Protein AF-A0A7W9L2D4-F1 (afdb_monomer_lite)

Organism: NCBI:txid81895

Sequence (116 aa):
MALFERFRSRERDAQTDSERAAALRATIETAIQSARREFEGLTRRVEEARRRAAFIETDYRDETGGLEPSDERLLDEMEASLMTGERRLVALERQIDGLEGLLGAVDRVFAGGDID

Foldseek 3Di:
DDPDDDDDDLVVVLVVLVVVLVVLLVVLVVVLVVLVVVLVVLVVVLVVLVVVLVVLVPVCVPPPVDDDPVSVVVSVVSVVVSVVSVVVNVVSVVSNVVSVVVNVVSVVVSVPSPDD

Structure (mmCIF, N/CA/C/O backbone):
data_AF-A0A7W9L2D4-F1
#
_entry.id   AF-A0A7W9L2D4-F1
#
loop_
_atom_site.group_PDB
_atom_site.id
_atom_site.type_symbol
_atom_site.label_atom_id
_atom_site.label_alt_id
_atom_site.label_comp_id
_atom_site.label_asym_id
_atom_site.label_entity_id
_atom_site.label_seq_id
_atom_site.pdbx_PDB_ins_code
_atom_site.Cartn_x
_atom_site.Cartn_y
_atom_site.Cartn_z
_atom_site.occupancy
_atom_site.B_iso_or_equiv
_atom_site.auth_seq_id
_atom_site.auth_comp_id
_atom_site.auth_asym_id
_atom_site.auth_atom_id
_atom_site.pdbx_PDB_model_num
ATOM 1 N N . MET A 1 1 ? -17.858 -16.257 54.296 1.00 48.25 1 MET A N 1
ATOM 2 C CA . MET A 1 1 ? -17.485 -15.036 53.554 1.00 48.25 1 MET A CA 1
ATOM 3 C C . MET A 1 1 ? -17.331 -15.444 52.099 1.00 48.25 1 MET A C 1
ATOM 5 O O . MET A 1 1 ? -16.379 -16.145 51.787 1.00 48.25 1 MET A O 1
ATOM 9 N N . ALA A 1 2 ? -18.321 -15.165 51.252 1.00 52.28 2 ALA A N 1
ATOM 10 C CA . ALA A 1 2 ? -18.249 -15.560 49.848 1.00 52.28 2 ALA A CA 1
ATOM 11 C C . ALA A 1 2 ? -17.261 -14.635 49.123 1.00 52.28 2 ALA A C 1
ATOM 13 O O . ALA A 1 2 ? -17.482 -13.427 49.037 1.00 52.28 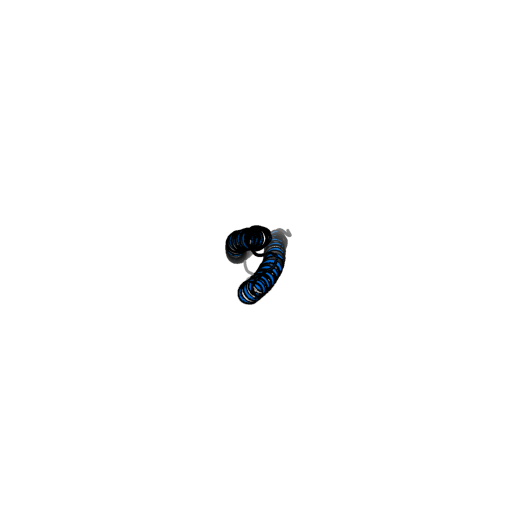2 ALA A O 1
ATOM 14 N N . LEU A 1 3 ? -16.148 -15.203 48.658 1.00 56.75 3 LEU A N 1
ATOM 15 C CA . LEU A 1 3 ? -15.262 -14.580 47.679 1.00 56.75 3 LEU A CA 1
ATOM 16 C C . LEU A 1 3 ? -15.997 -14.611 46.338 1.00 56.75 3 LEU A C 1
ATOM 18 O O . LEU A 1 3 ? -15.871 -15.566 45.583 1.00 56.75 3 LEU A O 1
ATOM 22 N N . PHE A 1 4 ? -16.829 -13.607 46.074 1.00 60.88 4 PHE A N 1
ATOM 23 C CA . PHE A 1 4 ? -17.340 -13.409 44.724 1.00 60.88 4 PHE A CA 1
ATOM 24 C C . PHE A 1 4 ? -16.206 -12.860 43.858 1.00 60.88 4 PHE A C 1
ATOM 26 O O . PHE A 1 4 ? -15.555 -11.872 44.215 1.00 60.88 4 PHE A O 1
ATOM 33 N N . GLU A 1 5 ? -15.959 -13.521 42.733 1.00 63.31 5 GLU A N 1
ATOM 34 C CA . GLU A 1 5 ? -15.018 -13.063 41.719 1.00 63.31 5 GLU A CA 1
ATOM 35 C C . GLU A 1 5 ? -15.485 -11.714 41.166 1.00 63.31 5 GLU A C 1
ATOM 37 O O . GLU A 1 5 ? -16.636 -11.529 40.768 1.00 63.31 5 GLU A O 1
ATOM 42 N N . ARG A 1 6 ? -14.588 -10.725 41.197 1.00 75.31 6 ARG A N 1
ATOM 43 C CA . ARG A 1 6 ? -14.867 -9.370 40.718 1.00 75.31 6 ARG A CA 1
ATOM 44 C C . ARG A 1 6 ? -14.490 -9.294 39.241 1.00 75.31 6 ARG A C 1
ATOM 46 O O . ARG A 1 6 ? -13.348 -8.987 38.907 1.00 75.31 6 ARG A O 1
ATOM 53 N N . PHE A 1 7 ? -15.440 -9.601 38.366 1.00 76.00 7 PHE A N 1
ATOM 54 C CA . PHE A 1 7 ? -15.264 -9.433 36.923 1.00 76.00 7 PHE A CA 1
ATOM 55 C C . PHE A 1 7 ? -15.265 -7.943 36.532 1.00 76.00 7 PHE A C 1
ATOM 57 O O . PHE A 1 7 ? -15.782 -7.090 37.265 1.00 76.00 7 PHE A O 1
ATOM 64 N N . ARG A 1 8 ? -14.631 -7.604 35.398 1.00 74.31 8 ARG A N 1
ATOM 65 C CA . ARG A 1 8 ? -14.675 -6.241 34.838 1.00 74.31 8 ARG A CA 1
ATOM 66 C C . ARG A 1 8 ? -16.108 -5.892 34.411 1.00 74.31 8 ARG A C 1
ATOM 68 O O . ARG A 1 8 ? -16.949 -6.765 34.232 1.00 74.31 8 ARG A O 1
ATOM 75 N N . SER A 1 9 ? -16.396 -4.592 34.332 1.00 83.06 9 SER A N 1
ATOM 76 C CA . SER A 1 9 ? -17.698 -4.103 33.871 1.00 83.06 9 SER A CA 1
ATOM 77 C C . SER A 1 9 ? -17.733 -4.113 32.346 1.00 83.06 9 SER A C 1
ATOM 79 O O . SER A 1 9 ? -16.743 -3.726 31.726 1.00 83.06 9 SER A O 1
ATOM 81 N N . ARG A 1 10 ? -18.889 -4.455 31.761 1.00 83.06 10 ARG A N 1
ATOM 82 C CA . ARG A 1 10 ? -19.112 -4.444 30.303 1.00 83.06 10 ARG A CA 1
ATOM 83 C C . ARG A 1 10 ? -18.677 -3.123 29.652 1.00 83.06 10 ARG A C 1
ATOM 85 O O . ARG A 1 10 ? -18.002 -3.136 28.636 1.00 83.06 10 ARG A O 1
ATOM 92 N N . GLU A 1 11 ? -18.963 -1.990 30.297 1.00 82.81 11 GLU A N 1
ATOM 93 C CA . GLU A 1 11 ? -18.562 -0.653 29.828 1.00 82.81 11 GLU A CA 1
ATOM 94 C C . GLU A 1 11 ? -17.041 -0.497 29.663 1.00 82.81 11 GLU A C 1
ATOM 96 O O . GLU A 1 11 ? -16.569 0.054 28.671 1.00 82.81 11 GLU A O 1
ATOM 101 N N . ARG A 1 12 ? -16.245 -1.010 30.611 1.00 85.94 12 ARG A N 1
ATOM 102 C CA . ARG A 1 12 ? -14.781 -0.912 30.522 1.00 85.94 12 ARG A CA 1
ATOM 103 C C . ARG A 1 12 ? -14.207 -1.832 29.459 1.00 85.94 12 ARG A C 1
ATOM 105 O O . ARG A 1 12 ? -13.140 -1.529 28.927 1.00 85.94 12 ARG A O 1
ATOM 112 N N . ASP A 1 13 ? -14.865 -2.949 29.194 1.00 88.56 13 ASP A N 1
ATOM 113 C CA . ASP A 1 13 ? -14.442 -3.873 28.150 1.00 88.56 13 ASP A CA 1
ATOM 114 C C . ASP A 1 13 ? -14.774 -3.280 26.772 1.00 88.56 13 ASP A C 1
ATOM 116 O O . ASP A 1 13 ? -13.866 -3.142 25.957 1.00 88.56 13 ASP A O 1
ATOM 120 N N . ALA A 1 14 ? -15.983 -2.734 26.588 1.00 86.19 14 ALA A N 1
ATOM 121 C CA . ALA A 1 14 ? -16.375 -1.999 25.381 1.00 86.19 14 ALA A CA 1
ATOM 122 C C . ALA A 1 14 ? -15.452 -0.803 25.080 1.00 86.19 14 ALA A C 1
ATOM 124 O O . ALA A 1 14 ? -15.007 -0.625 23.946 1.00 86.19 14 ALA A O 1
ATOM 125 N N . GLN A 1 15 ? -15.095 -0.012 26.100 1.00 88.75 15 GLN A N 1
ATOM 126 C CA . GLN A 1 15 ? -14.140 1.088 25.942 1.00 88.75 15 GLN A CA 1
ATOM 127 C C . GLN A 1 15 ? -12.764 0.585 25.482 1.00 88.75 15 GLN A C 1
ATOM 129 O O . GLN A 1 15 ? -12.168 1.143 24.563 1.00 88.75 15 GLN A O 1
ATOM 134 N N . THR A 1 16 ? -12.270 -0.494 26.094 1.00 91.19 16 THR A N 1
ATOM 135 C CA . THR A 1 16 ? -10.960 -1.067 25.752 1.00 91.19 16 THR A CA 1
ATOM 136 C C . THR A 1 16 ? -10.956 -1.626 24.325 1.00 91.19 16 THR A C 1
ATOM 138 O O . THR A 1 16 ? -9.971 -1.485 23.600 1.00 91.19 16 THR A O 1
ATOM 141 N N . ASP A 1 17 ? -12.049 -2.254 23.903 1.00 91.94 17 ASP A N 1
ATOM 142 C CA . ASP A 1 17 ? -12.186 -2.813 22.559 1.00 91.94 17 ASP A CA 1
ATOM 143 C C . ASP A 1 17 ? -12.303 -1.717 21.494 1.00 91.94 17 ASP A C 1
ATOM 145 O O . ASP A 1 17 ? -11.659 -1.814 20.448 1.00 91.94 17 ASP A O 1
ATOM 149 N N . SER A 1 18 ? -13.002 -0.620 21.797 1.00 90.81 18 SER A N 1
ATOM 150 C CA . SER A 1 18 ? -13.031 0.583 20.956 1.00 90.81 18 SER A CA 1
ATOM 151 C C . SER A 1 18 ? -11.634 1.189 20.767 1.00 90.81 18 SER A C 1
ATOM 153 O O . SER A 1 18 ? -11.215 1.460 19.639 1.00 90.81 18 SER A O 1
ATOM 155 N N . GLU A 1 19 ? -10.859 1.328 21.847 1.00 94.75 19 GLU A N 1
ATOM 156 C CA . GLU A 1 19 ? -9.483 1.842 21.791 1.00 94.75 19 GLU A CA 1
ATOM 157 C C . GLU A 1 19 ? -8.564 0.953 20.940 1.00 94.75 19 GLU A C 1
ATOM 159 O O . GLU A 1 19 ? -7.786 1.452 20.120 1.00 94.75 19 GLU A O 1
ATOM 164 N N . ARG A 1 20 ? -8.678 -0.373 21.081 1.00 95.25 20 ARG A N 1
ATOM 165 C CA . ARG A 1 20 ? -7.924 -1.339 20.265 1.00 95.25 20 ARG A CA 1
ATOM 166 C C . ARG A 1 20 ? -8.300 -1.246 18.790 1.00 95.25 20 ARG A C 1
ATOM 168 O O . ARG A 1 20 ? -7.407 -1.213 17.941 1.00 95.25 20 ARG A O 1
ATOM 175 N N . ALA A 1 21 ? -9.595 -1.176 18.485 1.00 94.75 21 ALA A N 1
ATOM 176 C CA . ALA A 1 21 ? -10.082 -1.029 17.120 1.00 94.75 21 ALA A CA 1
ATOM 177 C C . ALA A 1 21 ? -9.548 0.260 16.482 1.00 94.75 21 ALA A C 1
ATOM 179 O O . ALA A 1 21 ? -9.028 0.226 15.368 1.00 94.75 21 ALA A O 1
ATOM 180 N N . ALA A 1 22 ? -9.609 1.383 17.203 1.00 95.06 22 ALA A N 1
ATOM 181 C CA . ALA A 1 22 ? -9.114 2.673 16.730 1.00 95.06 22 ALA A CA 1
ATOM 182 C C . ALA A 1 22 ? -7.606 2.646 16.427 1.00 95.06 22 ALA A C 1
ATOM 184 O O . ALA A 1 22 ? -7.180 3.113 15.369 1.00 95.06 22 ALA A O 1
ATOM 185 N N . ALA A 1 23 ? -6.798 2.048 17.310 1.00 97.25 23 ALA A N 1
ATOM 186 C CA . ALA A 1 23 ? -5.354 1.929 17.106 1.00 97.25 23 ALA A CA 1
ATOM 187 C C . ALA A 1 23 ? -5.001 1.082 15.868 1.00 97.25 23 ALA A C 1
ATOM 189 O O . ALA A 1 23 ? -4.103 1.436 15.096 1.00 97.25 23 ALA A O 1
ATOM 190 N N . LEU A 1 24 ? -5.726 -0.019 15.650 1.00 97.44 24 LEU A N 1
ATOM 191 C CA . LEU A 1 24 ? -5.541 -0.875 14.478 1.00 97.44 24 LEU A CA 1
ATOM 192 C C . LEU A 1 24 ? -5.966 -0.167 13.188 1.00 97.44 24 LEU A C 1
ATOM 194 O O . LEU A 1 24 ? -5.196 -0.168 12.227 1.00 97.44 24 LEU A O 1
ATOM 198 N N . ARG A 1 25 ? -7.136 0.487 13.181 1.00 97.19 25 ARG A N 1
ATOM 199 C CA . ARG A 1 25 ? -7.624 1.283 12.042 1.00 97.19 25 ARG A CA 1
ATOM 200 C C . ARG A 1 25 ? -6.592 2.319 11.611 1.00 97.19 25 ARG A C 1
ATOM 202 O O . ARG A 1 25 ? -6.148 2.282 10.469 1.00 97.19 25 ARG A O 1
ATOM 209 N N . ALA A 1 26 ? -6.132 3.156 12.541 1.00 98.00 26 ALA A N 1
ATOM 210 C CA . ALA A 1 26 ? -5.161 4.210 12.251 1.00 98.00 26 ALA A CA 1
ATOM 211 C C . ALA A 1 26 ? -3.851 3.658 11.656 1.00 98.00 26 ALA A C 1
ATOM 213 O O . ALA A 1 26 ? -3.272 4.235 10.730 1.00 98.00 26 ALA A O 1
ATOM 214 N N . THR A 1 27 ? -3.390 2.513 12.167 1.00 98.50 27 THR A N 1
ATOM 215 C CA . THR A 1 27 ? -2.179 1.846 11.673 1.00 98.50 27 THR A CA 1
ATOM 216 C C . THR A 1 27 ? -2.359 1.349 10.237 1.00 98.50 27 THR A C 1
ATOM 218 O O . THR A 1 27 ? -1.507 1.598 9.381 1.00 98.50 27 THR A O 1
ATOM 221 N N . ILE A 1 28 ? -3.477 0.678 9.953 1.00 98.50 28 ILE A N 1
ATOM 222 C CA . ILE A 1 28 ? -3.776 0.130 8.624 1.00 98.50 28 ILE A CA 1
ATOM 223 C C . ILE A 1 28 ? -4.005 1.259 7.616 1.00 98.50 28 ILE A C 1
ATOM 225 O O . ILE A 1 28 ? -3.437 1.230 6.526 1.00 98.50 28 ILE A O 1
ATOM 229 N N . GLU A 1 29 ? -4.758 2.292 7.987 1.00 98.44 29 GLU A N 1
ATOM 230 C CA . GLU A 1 29 ? -4.983 3.474 7.151 1.00 98.44 29 GLU A CA 1
ATOM 231 C C . GLU A 1 29 ? -3.665 4.161 6.785 1.00 98.44 29 GLU A C 1
ATOM 233 O O . GLU A 1 29 ? -3.445 4.503 5.623 1.00 98.44 29 GLU A O 1
ATOM 238 N N . THR A 1 30 ? -2.740 4.297 7.739 1.00 98.69 30 THR A N 1
ATOM 239 C CA . THR A 1 30 ? -1.402 4.845 7.470 1.00 98.69 30 THR A CA 1
ATOM 240 C C . THR A 1 30 ? -0.646 4.006 6.435 1.00 98.69 30 THR A C 1
ATOM 242 O O . THR A 1 30 ? -0.035 4.561 5.516 1.00 98.69 30 THR A O 1
ATOM 245 N N . ALA A 1 31 ? -0.712 2.675 6.537 1.00 98.62 31 ALA A N 1
ATOM 246 C CA . ALA A 1 31 ? -0.092 1.775 5.568 1.00 98.62 31 ALA A CA 1
ATOM 247 C C . ALA A 1 31 ? -0.729 1.899 4.170 1.00 98.62 31 ALA A C 1
ATOM 249 O O . ALA A 1 31 ? 0.002 1.992 3.182 1.00 98.62 31 ALA A O 1
ATOM 250 N N . ILE A 1 32 ? -2.063 1.990 4.087 1.00 98.75 32 ILE A N 1
ATOM 251 C CA . ILE A 1 32 ? -2.800 2.214 2.830 1.00 98.75 32 ILE A CA 1
ATOM 252 C C . ILE A 1 32 ? -2.343 3.519 2.175 1.00 98.75 32 ILE A C 1
ATOM 254 O O . ILE A 1 32 ? -1.999 3.538 0.994 1.00 98.75 32 ILE A O 1
ATOM 258 N N . GLN A 1 33 ? -2.290 4.615 2.938 1.00 98.69 33 GLN A N 1
ATOM 259 C CA . GLN A 1 33 ? -1.869 5.917 2.414 1.00 98.69 33 GLN A CA 1
ATOM 260 C C . GLN A 1 33 ? -0.418 5.899 1.922 1.00 98.69 33 GLN A C 1
ATOM 262 O O . GLN A 1 33 ? -0.109 6.495 0.891 1.00 98.69 33 GLN A O 1
ATOM 267 N N . SER A 1 34 ? 0.473 5.199 2.627 1.00 98.69 34 SER A N 1
ATOM 268 C CA . SER A 1 34 ? 1.859 5.015 2.191 1.00 98.69 34 SER A CA 1
ATOM 269 C C . SER A 1 34 ? 1.938 4.267 0.854 1.00 98.69 34 SER A C 1
ATOM 271 O O . SER A 1 34 ? 2.573 4.751 -0.085 1.00 98.69 34 SER A O 1
ATOM 273 N N . ALA A 1 35 ? 1.232 3.137 0.733 1.00 98.69 35 ALA A N 1
ATOM 274 C CA . ALA A 1 35 ? 1.207 2.334 -0.489 1.00 98.69 35 ALA A CA 1
ATOM 275 C C . ALA A 1 35 ? 0.608 3.102 -1.681 1.00 98.69 35 ALA A C 1
ATOM 277 O O . ALA A 1 35 ? 1.168 3.067 -2.776 1.00 98.69 35 ALA A O 1
ATOM 278 N N . ARG A 1 36 ? -0.472 3.868 -1.466 1.00 98.75 36 ARG A N 1
ATOM 279 C CA . ARG A 1 36 ? -1.086 4.720 -2.500 1.00 98.75 36 ARG A CA 1
ATOM 280 C C . ARG A 1 36 ? -0.133 5.803 -3.006 1.00 98.75 36 ARG A C 1
ATOM 282 O O . ARG A 1 36 ? -0.002 5.981 -4.212 1.00 98.75 36 ARG A O 1
ATOM 289 N N . ARG A 1 37 ? 0.597 6.478 -2.110 1.00 98.75 37 ARG A N 1
ATOM 290 C CA . ARG A 1 37 ? 1.610 7.474 -2.509 1.00 98.75 37 ARG A CA 1
ATOM 291 C C . ARG A 1 37 ? 2.731 6.852 -3.335 1.00 98.75 37 ARG A C 1
ATOM 293 O O . ARG A 1 37 ? 3.185 7.459 -4.305 1.00 98.75 37 ARG A O 1
ATOM 300 N N . GLU A 1 38 ? 3.190 5.660 -2.950 1.00 98.56 38 GLU A N 1
ATOM 301 C CA . GLU A 1 38 ? 4.193 4.932 -3.729 1.00 98.56 38 GLU A CA 1
ATOM 302 C C . GLU A 1 38 ? 3.652 4.580 -5.119 1.00 98.56 38 GLU A C 1
ATOM 304 O O . GLU A 1 38 ? 4.336 4.842 -6.109 1.00 98.56 38 GLU A O 1
ATOM 309 N N . PHE A 1 39 ? 2.420 4.064 -5.191 1.00 98.75 39 PHE A N 1
ATOM 310 C CA . PHE A 1 39 ? 1.741 3.714 -6.437 1.00 98.75 39 PHE A CA 1
ATOM 311 C C . PHE A 1 39 ? 1.633 4.923 -7.372 1.00 98.75 39 PHE A C 1
ATOM 313 O O . PHE A 1 39 ? 2.175 4.894 -8.471 1.00 98.75 39 PHE A O 1
ATOM 320 N N . GLU A 1 40 ? 1.057 6.036 -6.914 1.00 98.56 40 GLU A N 1
ATOM 321 C CA . GLU A 1 40 ? 0.926 7.271 -7.702 1.00 98.56 40 GLU A CA 1
ATOM 322 C C . GLU A 1 40 ? 2.281 7.835 -8.158 1.00 98.56 40 GLU A C 1
ATOM 324 O O . GLU A 1 40 ? 2.430 8.366 -9.265 1.00 98.56 40 GLU A O 1
ATOM 329 N N . GLY A 1 41 ? 3.293 7.765 -7.290 1.00 98.31 41 GLY A N 1
ATOM 330 C CA . GLY A 1 41 ? 4.650 8.182 -7.621 1.00 98.31 41 GLY A CA 1
ATOM 331 C C . GLY A 1 41 ? 5.281 7.297 -8.693 1.00 98.31 41 GLY A C 1
ATOM 332 O O . GLY A 1 41 ? 5.943 7.805 -9.599 1.00 98.31 41 GLY A O 1
ATOM 333 N N . LEU A 1 42 ? 5.085 5.983 -8.599 1.00 98.12 42 LEU A N 1
ATOM 334 C CA . LEU A 1 42 ? 5.632 5.018 -9.541 1.00 98.12 42 LEU A CA 1
ATOM 335 C C . LEU A 1 42 ? 4.911 5.061 -10.889 1.00 98.12 42 LEU A C 1
ATOM 337 O O . LEU A 1 42 ? 5.596 5.078 -11.907 1.00 98.12 42 LEU A O 1
ATOM 341 N N . THR A 1 43 ? 3.581 5.171 -10.911 1.00 98.38 43 THR A N 1
ATOM 342 C CA . THR A 1 43 ? 2.784 5.288 -12.142 1.00 98.38 43 THR A CA 1
ATOM 343 C C . THR A 1 43 ? 3.286 6.438 -13.004 1.00 98.38 43 THR A C 1
ATOM 345 O O . THR A 1 43 ? 3.614 6.236 -14.169 1.00 98.38 43 THR A O 1
ATOM 348 N N . ARG A 1 44 ? 3.489 7.623 -12.410 1.00 97.69 44 ARG A N 1
ATOM 349 C CA . ARG A 1 44 ? 4.031 8.784 -13.135 1.00 97.69 44 ARG A CA 1
ATOM 350 C C . ARG A 1 44 ? 5.409 8.520 -13.745 1.00 97.69 44 ARG A C 1
ATOM 352 O O . ARG A 1 44 ? 5.651 8.913 -14.884 1.00 97.69 44 ARG A O 1
ATOM 359 N N . ARG A 1 45 ? 6.305 7.847 -13.011 1.00 95.25 45 ARG A N 1
ATOM 360 C CA . ARG A 1 45 ? 7.650 7.502 -13.507 1.00 95.25 45 ARG A CA 1
ATOM 361 C C . ARG A 1 45 ? 7.607 6.457 -14.621 1.00 95.25 45 ARG A C 1
ATOM 363 O O . ARG A 1 45 ? 8.361 6.580 -15.580 1.00 95.25 45 ARG A O 1
ATOM 370 N N . VAL A 1 46 ? 6.730 5.458 -14.513 1.00 96.00 46 VAL A N 1
ATOM 371 C CA . VAL A 1 46 ? 6.526 4.434 -15.551 1.00 96.00 46 VAL A CA 1
ATOM 372 C C . VAL A 1 46 ? 5.978 5.072 -16.826 1.00 96.00 46 VAL A C 1
ATOM 374 O O . VAL A 1 46 ? 6.514 4.842 -17.905 1.00 96.00 46 VAL A O 1
ATOM 377 N N . GLU A 1 47 ? 4.970 5.936 -16.717 1.00 95.44 47 GLU A N 1
ATOM 378 C CA . GLU A 1 47 ? 4.429 6.666 -17.866 1.00 95.44 47 GLU A CA 1
ATOM 379 C C . GLU A 1 47 ? 5.471 7.575 -18.526 1.00 95.44 47 GLU A C 1
ATOM 381 O O . GLU A 1 47 ? 5.542 7.661 -19.751 1.00 95.44 47 GLU A O 1
ATOM 386 N N . GLU A 1 48 ? 6.296 8.257 -17.730 1.00 92.56 48 GLU A N 1
ATOM 387 C CA . GLU A 1 48 ? 7.379 9.089 -18.244 1.00 92.56 48 GLU A CA 1
ATOM 388 C C . GLU A 1 48 ? 8.441 8.266 -18.977 1.00 92.56 48 GLU A C 1
ATOM 390 O O . GLU A 1 48 ? 8.822 8.623 -20.093 1.00 92.56 48 GLU A O 1
ATOM 395 N N . ALA A 1 49 ? 8.880 7.149 -18.394 1.00 90.00 49 ALA A N 1
ATOM 396 C CA . ALA A 1 49 ? 9.817 6.235 -19.038 1.00 90.00 49 ALA A CA 1
ATOM 397 C C . ALA A 1 49 ? 9.245 5.679 -20.352 1.00 90.00 49 ALA A C 1
ATOM 399 O O . ALA A 1 49 ? 9.944 5.658 -21.362 1.00 90.00 49 ALA A O 1
ATOM 400 N N . ARG A 1 50 ? 7.952 5.332 -20.375 1.00 91.06 50 ARG A N 1
ATOM 401 C CA . ARG A 1 50 ? 7.261 4.841 -21.574 1.00 91.06 50 ARG A CA 1
ATOM 402 C C . ARG A 1 50 ? 7.194 5.908 -22.675 1.00 91.06 50 ARG A C 1
ATOM 404 O O . ARG A 1 50 ? 7.450 5.599 -23.834 1.00 91.06 50 ARG A O 1
ATOM 411 N N . ARG A 1 51 ? 6.922 7.173 -22.324 1.00 91.06 51 ARG A N 1
ATOM 412 C CA . ARG A 1 51 ? 6.963 8.299 -23.281 1.00 91.06 51 ARG A CA 1
ATOM 413 C C . ARG A 1 51 ? 8.359 8.513 -23.866 1.00 91.06 51 ARG A C 1
ATOM 415 O O . ARG A 1 51 ? 8.479 8.755 -25.061 1.00 91.06 51 ARG A O 1
ATOM 422 N N . ARG A 1 52 ? 9.404 8.423 -23.038 1.00 86.06 52 ARG A N 1
ATOM 423 C CA . ARG A 1 52 ? 10.796 8.568 -23.493 1.00 86.06 52 ARG A CA 1
ATOM 424 C C . ARG A 1 52 ? 11.212 7.432 -24.431 1.00 86.06 52 ARG A C 1
ATOM 426 O O . ARG A 1 52 ? 11.814 7.714 -25.457 1.00 86.06 52 ARG A O 1
ATOM 433 N N . ALA A 1 53 ? 10.840 6.188 -24.122 1.00 86.38 53 ALA A N 1
ATOM 434 C CA . ALA A 1 53 ? 11.127 5.041 -24.986 1.00 86.38 53 ALA A CA 1
ATOM 435 C C . ALA A 1 53 ? 10.470 5.200 -26.367 1.00 86.38 53 ALA A C 1
ATOM 437 O O . ALA A 1 53 ? 11.128 5.019 -27.384 1.00 86.38 53 ALA A O 1
ATOM 438 N N . ALA A 1 54 ? 9.204 5.633 -26.407 1.00 86.38 54 ALA A N 1
ATOM 439 C CA . ALA A 1 54 ? 8.491 5.876 -27.662 1.00 86.38 54 ALA A CA 1
ATOM 440 C C . ALA A 1 54 ? 9.129 6.988 -28.514 1.00 86.38 54 ALA A C 1
ATOM 442 O O . ALA A 1 54 ? 9.116 6.907 -29.742 1.00 86.38 54 ALA A O 1
ATOM 443 N N . PHE A 1 55 ? 9.691 8.020 -27.873 1.00 83.88 55 PHE A N 1
ATOM 444 C CA . PHE A 1 55 ? 10.423 9.073 -28.575 1.00 83.88 55 PHE A CA 1
ATOM 445 C C . PHE A 1 55 ? 11.687 8.517 -29.241 1.00 83.88 55 PHE A C 1
ATOM 447 O O . PHE A 1 55 ? 11.847 8.693 -30.441 1.00 83.88 55 PHE A O 1
ATOM 454 N N . ILE A 1 56 ? 12.513 7.769 -28.500 1.00 78.69 56 ILE A N 1
ATOM 455 C CA . ILE A 1 56 ? 13.720 7.109 -29.033 1.00 78.69 56 ILE A CA 1
ATOM 456 C C . ILE A 1 56 ? 13.351 6.147 -30.173 1.00 78.69 56 ILE A C 1
ATOM 458 O O . ILE A 1 56 ? 13.993 6.120 -31.212 1.00 78.69 56 ILE A O 1
ATOM 462 N N . GLU A 1 57 ? 12.272 5.381 -30.050 1.00 75.25 57 GLU A N 1
ATOM 463 C CA . GLU A 1 57 ? 11.875 4.477 -31.133 1.00 75.25 57 GLU A CA 1
ATOM 464 C C . GLU A 1 57 ? 11.455 5.225 -32.418 1.00 75.25 57 GLU A C 1
ATOM 466 O O . GLU A 1 57 ? 11.638 4.710 -33.522 1.00 75.25 57 GLU A O 1
ATOM 471 N N . THR A 1 58 ? 10.891 6.431 -32.287 1.00 74.88 58 THR A N 1
ATOM 472 C CA . THR A 1 58 ? 10.380 7.223 -33.419 1.00 74.88 58 THR A CA 1
ATOM 473 C C . THR A 1 58 ? 11.477 8.048 -34.091 1.00 74.88 58 THR A C 1
ATOM 475 O O . THR A 1 58 ? 11.583 8.008 -35.313 1.00 74.88 58 THR A O 1
ATOM 478 N N . ASP A 1 59 ? 12.298 8.750 -33.307 1.00 68.56 59 ASP A N 1
ATOM 479 C CA . ASP A 1 59 ? 13.362 9.654 -33.781 1.00 68.56 59 ASP A CA 1
ATOM 480 C C . ASP A 1 59 ? 14.400 8.881 -34.618 1.00 68.56 59 ASP A C 1
ATOM 482 O O . ASP A 1 59 ? 14.729 9.226 -35.749 1.00 68.56 59 ASP A O 1
ATOM 486 N N . TYR A 1 60 ? 14.818 7.713 -34.129 1.00 60.31 60 TYR A N 1
ATOM 487 C CA . TYR A 1 60 ? 15.879 6.929 -34.763 1.00 60.31 60 TYR A CA 1
ATOM 488 C C . TYR A 1 60 ? 15.411 6.122 -35.980 1.00 60.31 60 TYR A C 1
ATOM 490 O O . TYR A 1 60 ? 16.219 5.730 -36.826 1.00 60.31 60 TYR A O 1
ATOM 498 N N . ARG A 1 61 ? 14.102 5.874 -36.110 1.00 58.53 61 ARG A N 1
ATOM 499 C CA . ARG A 1 61 ? 13.539 5.215 -37.297 1.00 58.53 61 ARG A CA 1
ATOM 500 C C . ARG A 1 61 ? 13.521 6.159 -38.511 1.00 58.53 61 ARG A C 1
ATOM 502 O O . ARG A 1 61 ? 13.468 5.658 -39.633 1.00 58.53 61 ARG A O 1
ATOM 509 N N . ASP A 1 62 ? 13.610 7.474 -38.293 1.00 58.50 62 ASP A N 1
ATOM 510 C CA . ASP A 1 62 ? 13.555 8.506 -39.339 1.00 58.50 62 ASP A CA 1
ATOM 511 C C . ASP A 1 62 ? 14.954 8.994 -39.789 1.00 58.50 62 ASP A C 1
ATOM 513 O O . ASP A 1 62 ? 15.122 9.389 -40.943 1.00 58.50 62 ASP A O 1
ATOM 517 N N . GLU A 1 63 ? 15.986 8.914 -38.932 1.00 57.22 63 GLU A N 1
ATOM 518 C CA . GLU A 1 63 ? 17.277 9.590 -39.181 1.00 57.22 63 GLU A CA 1
ATOM 519 C C . GLU A 1 63 ? 18.428 8.704 -39.713 1.00 57.22 63 GLU A C 1
ATOM 521 O O . GLU A 1 63 ? 19.280 9.200 -40.454 1.00 57.22 63 GLU A O 1
ATOM 526 N N . THR A 1 64 ? 18.471 7.398 -39.408 1.00 53.69 64 THR A N 1
ATOM 527 C CA . THR A 1 64 ? 19.668 6.558 -39.687 1.00 53.69 64 THR A CA 1
ATOM 528 C C . THR A 1 64 ? 19.409 5.197 -40.341 1.00 53.69 64 THR A C 1
ATOM 530 O O . THR A 1 64 ? 20.355 4.472 -40.648 1.00 53.69 64 THR A O 1
ATOM 533 N N . GLY A 1 65 ? 18.157 4.827 -40.631 1.00 59.78 65 GLY A N 1
ATOM 534 C CA . GLY A 1 65 ? 17.837 3.523 -41.240 1.00 59.78 65 GLY A CA 1
ATOM 535 C C . GLY A 1 65 ? 18.089 2.311 -40.323 1.00 59.78 65 GLY A C 1
ATOM 536 O O . GLY A 1 65 ? 18.057 1.173 -40.794 1.00 59.78 65 GLY A O 1
ATOM 537 N N . GLY A 1 66 ? 18.323 2.550 -39.028 1.00 60.84 66 GLY A N 1
ATOM 538 C CA . GLY A 1 66 ? 18.574 1.559 -37.981 1.00 60.84 66 GLY A CA 1
ATOM 539 C C . GLY A 1 66 ? 19.055 2.224 -36.682 1.00 60.84 66 GLY A C 1
ATOM 540 O O . GLY A 1 66 ? 19.547 3.352 -36.713 1.00 60.84 66 GLY A O 1
ATOM 541 N N . LEU A 1 67 ? 18.899 1.532 -35.550 1.00 63.06 67 LEU A N 1
ATOM 542 C CA . LEU A 1 67 ? 19.398 1.978 -34.242 1.00 63.06 67 LEU A CA 1
ATOM 543 C C . LEU A 1 67 ? 20.917 1.763 -34.154 1.00 63.06 67 LEU A C 1
ATOM 545 O O . LEU A 1 67 ? 21.422 0.742 -34.628 1.00 63.06 67 LEU A O 1
ATOM 549 N N . GLU A 1 68 ? 21.658 2.687 -33.535 1.00 67.88 68 GLU A N 1
ATOM 550 C CA . GLU A 1 68 ? 23.047 2.396 -33.173 1.00 67.88 68 GLU A CA 1
ATOM 551 C C . GLU A 1 68 ? 23.083 1.412 -31.984 1.00 67.88 68 GLU A C 1
ATOM 553 O O . GLU A 1 68 ? 22.187 1.423 -31.135 1.00 67.88 68 GLU A O 1
ATOM 558 N N . PRO A 1 69 ? 24.135 0.581 -31.840 1.00 70.25 69 PRO A N 1
ATOM 559 C CA . PRO A 1 69 ? 24.238 -0.385 -30.739 1.00 70.25 69 PRO A CA 1
ATOM 560 C C . PRO A 1 69 ? 24.170 0.228 -29.328 1.00 70.25 69 PRO A C 1
ATOM 562 O O . PRO A 1 69 ? 23.878 -0.472 -28.359 1.00 70.25 69 PRO A O 1
ATOM 565 N N . SER A 1 70 ? 24.484 1.518 -29.174 1.00 71.56 70 SER A N 1
ATOM 566 C CA . SER A 1 70 ? 24.306 2.257 -27.917 1.00 71.56 70 SER A CA 1
ATOM 567 C C . SER A 1 70 ? 22.839 2.536 -27.599 1.00 71.56 70 SER A C 1
ATOM 569 O O . SER A 1 70 ? 22.458 2.472 -26.430 1.00 71.56 70 SER A O 1
ATOM 571 N N . ASP A 1 71 ? 22.022 2.799 -28.616 1.00 71.62 71 ASP A N 1
ATOM 572 C CA . ASP A 1 71 ? 20.600 3.104 -28.461 1.00 71.62 71 ASP A CA 1
ATOM 573 C C . ASP A 1 71 ? 19.783 1.831 -28.240 1.00 71.62 71 ASP A C 1
ATOM 575 O O . ASP A 1 71 ? 18.870 1.829 -27.418 1.00 71.62 71 ASP A O 1
ATOM 579 N N . GLU A 1 72 ? 20.160 0.717 -28.880 1.00 77.94 72 GLU A N 1
ATOM 580 C CA . GLU A 1 72 ? 19.576 -0.603 -28.595 1.00 77.94 72 GLU A CA 1
ATOM 581 C C . GLU A 1 72 ? 19.755 -0.984 -27.120 1.00 77.94 72 GLU A C 1
ATOM 583 O O . GLU A 1 72 ? 18.801 -1.366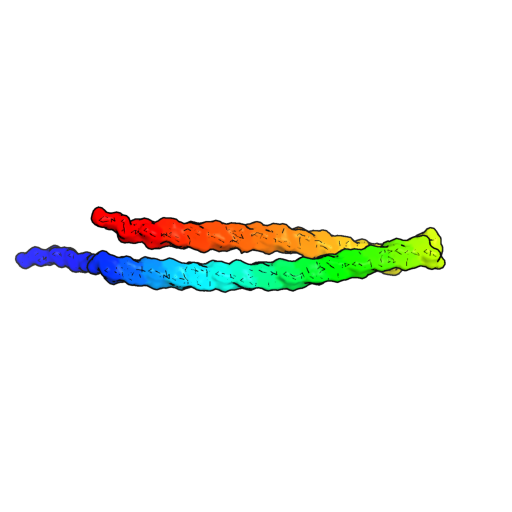 -26.447 1.00 77.94 72 GLU A O 1
ATOM 588 N N . ARG A 1 73 ? 20.962 -0.792 -26.571 1.00 82.12 73 ARG A N 1
ATOM 589 C CA . ARG A 1 73 ? 21.227 -1.068 -25.149 1.00 82.12 73 ARG A CA 1
ATOM 590 C C . ARG A 1 73 ? 20.434 -0.152 -24.223 1.00 82.12 73 ARG A C 1
ATOM 592 O O . ARG A 1 73 ? 19.972 -0.605 -23.178 1.00 82.12 73 ARG A O 1
ATOM 599 N N . LEU A 1 74 ? 20.271 1.118 -24.592 1.00 81.00 74 LEU A N 1
ATOM 600 C CA . LEU A 1 74 ? 19.450 2.054 -23.830 1.00 81.00 74 LEU A CA 1
ATOM 601 C C . LEU A 1 74 ? 17.973 1.633 -23.840 1.00 81.00 74 LEU A C 1
ATOM 603 O O . LEU A 1 74 ? 17.325 1.672 -22.794 1.00 81.00 74 LEU A O 1
ATOM 607 N N . LEU A 1 75 ? 17.449 1.196 -24.988 1.00 83.56 75 LEU A N 1
ATOM 608 C CA . LEU A 1 75 ? 16.084 0.681 -25.111 1.00 83.56 75 LEU A CA 1
ATOM 609 C C . LEU A 1 75 ? 15.874 -0.582 -24.265 1.00 83.56 75 LEU A C 1
ATOM 611 O O . LEU A 1 75 ? 14.903 -0.633 -23.510 1.00 83.56 75 LEU A O 1
ATOM 615 N N . ASP A 1 76 ? 16.809 -1.534 -24.299 1.00 86.69 76 ASP A N 1
ATOM 616 C CA . ASP A 1 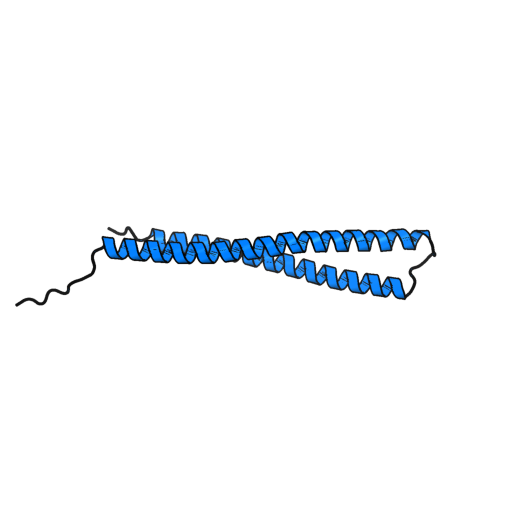76 ? 16.763 -2.750 -23.475 1.00 86.69 76 ASP A CA 1
ATOM 617 C C . ASP A 1 76 ? 16.744 -2.425 -21.969 1.00 86.69 76 ASP A C 1
ATOM 619 O O . ASP A 1 76 ? 15.960 -2.985 -21.193 1.00 86.69 76 ASP A O 1
ATOM 623 N N . GLU A 1 77 ? 17.592 -1.491 -21.525 1.00 86.44 77 GLU A N 1
ATOM 624 C CA . GLU A 1 77 ? 17.635 -1.043 -20.128 1.00 86.44 77 GLU A CA 1
ATOM 625 C C . GLU A 1 77 ? 16.327 -0.354 -19.709 1.00 86.44 77 GLU A C 1
ATOM 627 O O . GLU A 1 77 ? 15.826 -0.561 -18.594 1.00 86.44 77 GLU A O 1
ATOM 632 N N . MET A 1 78 ? 15.738 0.440 -20.607 1.00 86.94 78 MET A N 1
ATOM 633 C CA . MET A 1 78 ? 14.447 1.084 -20.380 1.00 86.94 78 MET A CA 1
ATOM 634 C C . MET A 1 78 ? 13.307 0.067 -20.307 1.00 86.94 78 MET A C 1
ATOM 636 O O . MET A 1 78 ? 12.468 0.178 -19.409 1.00 86.94 78 MET A O 1
ATOM 640 N N . GLU A 1 79 ? 13.287 -0.939 -21.180 1.00 89.31 79 GLU A N 1
ATOM 641 C CA . GLU A 1 79 ? 12.289 -2.009 -21.163 1.00 89.31 79 GLU A CA 1
ATOM 642 C C . GLU A 1 79 ? 12.373 -2.826 -19.865 1.00 89.31 79 GLU A C 1
ATOM 644 O O . GLU A 1 79 ? 11.366 -3.013 -19.174 1.00 89.31 79 GLU A O 1
ATOM 649 N N . ALA A 1 80 ? 13.579 -3.222 -19.449 1.00 89.94 80 ALA A N 1
ATOM 650 C CA . ALA A 1 8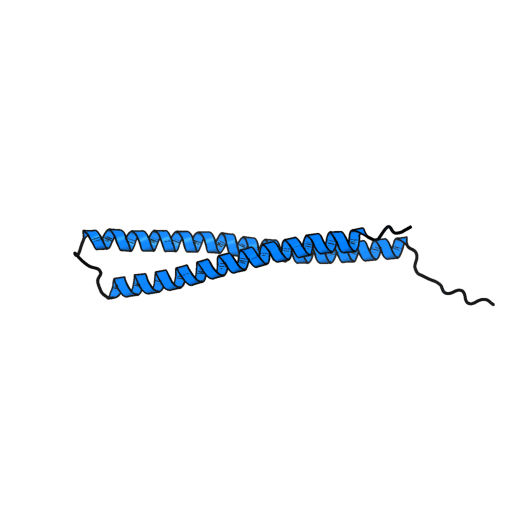0 ? 13.786 -3.942 -18.193 1.00 89.94 80 ALA A CA 1
ATOM 651 C C . ALA A 1 80 ? 13.327 -3.129 -16.963 1.00 89.94 80 ALA A C 1
ATOM 653 O O . ALA A 1 80 ? 12.716 -3.667 -16.025 1.00 89.94 80 ALA A O 1
ATOM 654 N N . SER A 1 81 ? 13.591 -1.819 -16.968 1.00 88.69 81 SER A N 1
ATOM 655 C CA . SER A 1 81 ? 13.140 -0.894 -15.925 1.00 88.69 81 SER A CA 1
ATOM 656 C C . SER A 1 81 ? 11.613 -0.757 -15.906 1.00 88.69 81 SER A C 1
ATOM 658 O O . SER A 1 81 ? 10.996 -0.861 -14.839 1.00 88.69 81 SER A O 1
ATOM 660 N N . LEU A 1 82 ? 10.981 -0.621 -17.077 1.00 94.19 82 LEU A N 1
ATOM 661 C CA . LEU A 1 82 ? 9.524 -0.567 -17.229 1.00 94.19 82 LEU A CA 1
ATOM 662 C C . LEU A 1 82 ? 8.856 -1.840 -16.706 1.00 94.19 82 LEU A C 1
ATOM 664 O O . LEU A 1 82 ? 7.950 -1.751 -15.878 1.00 94.19 82 LEU A O 1
ATOM 668 N N . MET A 1 83 ? 9.354 -3.017 -17.090 1.00 95.00 83 MET A N 1
ATOM 669 C CA . MET A 1 83 ? 8.841 -4.299 -16.596 1.00 95.00 83 MET A CA 1
ATOM 670 C C . MET A 1 83 ? 8.927 -4.409 -15.069 1.00 95.00 83 MET A C 1
ATOM 672 O O . MET A 1 83 ? 8.026 -4.942 -14.415 1.00 95.00 83 MET A O 1
ATOM 676 N N . THR A 1 84 ? 10.016 -3.915 -14.479 1.00 95.31 84 THR A N 1
ATOM 677 C CA . THR A 1 84 ? 10.190 -3.898 -13.021 1.00 95.31 84 THR A CA 1
ATOM 678 C C . THR A 1 84 ? 9.186 -2.955 -12.357 1.00 95.31 84 THR A C 1
ATOM 680 O O . THR A 1 84 ? 8.563 -3.324 -11.357 1.00 95.31 84 THR A O 1
ATOM 683 N N . GLY A 1 85 ? 8.980 -1.769 -12.935 1.00 96.75 85 GLY A N 1
ATOM 684 C CA . GLY A 1 85 ? 7.980 -0.804 -12.486 1.00 96.75 85 GLY A CA 1
ATOM 685 C C . GLY A 1 85 ? 6.558 -1.362 -12.542 1.00 96.75 85 GLY A C 1
ATOM 686 O O . GLY A 1 85 ? 5.845 -1.318 -11.543 1.00 96.75 85 GLY A O 1
ATOM 687 N N . GLU A 1 86 ? 6.164 -1.966 -13.662 1.00 97.25 86 GLU A N 1
ATOM 688 C CA . GLU A 1 86 ? 4.835 -2.564 -13.846 1.00 97.25 86 GLU A CA 1
ATOM 689 C C . GLU A 1 86 ? 4.572 -3.702 -12.852 1.00 97.25 86 GLU A C 1
ATOM 691 O O . GLU A 1 86 ? 3.527 -3.738 -12.200 1.00 97.25 86 GLU A O 1
ATOM 696 N N . ARG A 1 87 ? 5.549 -4.594 -12.639 1.00 98.25 87 ARG A N 1
ATOM 697 C CA .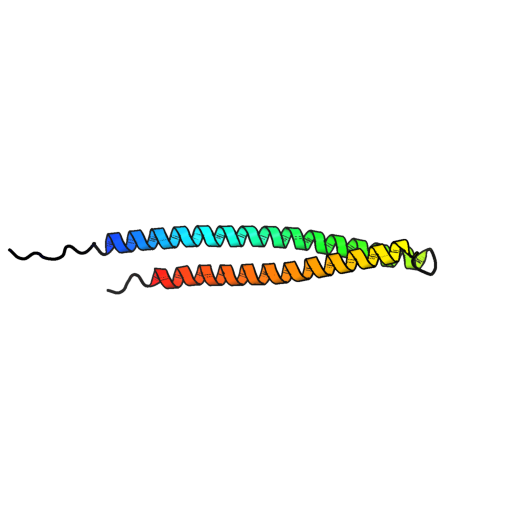 ARG A 1 87 ? 5.440 -5.649 -11.615 1.00 98.25 87 ARG A CA 1
ATOM 698 C C . ARG A 1 87 ? 5.241 -5.074 -10.217 1.00 98.25 87 ARG A C 1
ATOM 700 O O . ARG A 1 87 ? 4.478 -5.631 -9.425 1.00 98.25 87 ARG A O 1
ATOM 707 N N . ARG A 1 88 ? 5.927 -3.975 -9.895 1.00 97.94 88 ARG A N 1
ATOM 708 C CA . ARG A 1 88 ? 5.778 -3.310 -8.599 1.00 97.94 88 ARG A CA 1
ATOM 709 C C . ARG A 1 88 ? 4.415 -2.629 -8.463 1.00 97.94 88 ARG A C 1
ATOM 711 O O . ARG A 1 88 ? 3.842 -2.728 -7.383 1.00 97.94 88 ARG A O 1
ATOM 718 N N . LEU A 1 89 ? 3.873 -2.023 -9.520 1.00 98.69 89 LEU A N 1
ATOM 719 C CA . LEU A 1 89 ? 2.514 -1.461 -9.513 1.00 98.69 89 LEU A CA 1
ATOM 720 C C . LEU A 1 89 ? 1.467 -2.534 -9.189 1.00 98.69 89 LEU A C 1
ATOM 722 O O . LEU A 1 89 ? 0.699 -2.355 -8.248 1.00 98.69 89 LEU A O 1
ATOM 726 N N . VAL A 1 90 ? 1.527 -3.693 -9.851 1.00 98.56 90 VAL A N 1
ATOM 727 C CA . VAL A 1 90 ? 0.633 -4.832 -9.558 1.00 98.56 90 VAL A CA 1
ATOM 728 C C . VAL A 1 90 ? 0.782 -5.312 -8.109 1.00 98.56 90 VAL A C 1
ATOM 730 O O . VAL A 1 90 ? -0.192 -5.685 -7.455 1.00 98.56 90 VAL A O 1
ATOM 733 N N . ALA A 1 91 ? 2.007 -5.325 -7.578 1.00 98.62 91 ALA A N 1
ATOM 734 C CA . ALA A 1 91 ? 2.234 -5.695 -6.185 1.00 98.62 91 ALA A CA 1
ATOM 735 C C . ALA A 1 91 ? 1.639 -4.669 -5.204 1.00 98.62 91 ALA A C 1
ATOM 737 O O . ALA A 1 91 ? 1.104 -5.070 -4.172 1.00 98.62 91 ALA A O 1
ATOM 738 N N . LEU A 1 92 ? 1.722 -3.373 -5.516 1.00 98.69 92 LEU A N 1
ATOM 739 C CA . LEU A 1 92 ? 1.155 -2.297 -4.701 1.00 98.69 92 LEU A CA 1
ATOM 740 C C . LEU A 1 92 ? -0.376 -2.326 -4.702 1.00 98.69 92 LEU A C 1
ATOM 742 O O . LEU A 1 92 ? -0.961 -2.203 -3.632 1.00 98.69 92 LEU A O 1
ATOM 746 N N . GLU A 1 93 ? -1.018 -2.572 -5.846 1.00 98.69 93 GLU A N 1
ATOM 747 C CA . GLU A 1 93 ? -2.478 -2.760 -5.924 1.00 98.69 93 GLU A CA 1
ATOM 748 C C . GLU A 1 93 ? -2.935 -3.895 -5.007 1.00 98.69 93 GLU A C 1
ATOM 750 O O . GLU A 1 93 ? -3.774 -3.695 -4.134 1.00 98.69 93 GLU A O 1
ATOM 755 N N . ARG A 1 94 ? -2.285 -5.062 -5.101 1.00 98.69 94 ARG A N 1
ATOM 756 C CA . ARG A 1 94 ? -2.590 -6.208 -4.226 1.00 98.69 94 ARG A CA 1
ATOM 757 C C . ARG A 1 94 ? -2.401 -5.892 -2.743 1.00 98.69 94 ARG A C 1
ATOM 759 O O . ARG A 1 94 ? -3.136 -6.413 -1.907 1.00 98.69 94 ARG A O 1
ATOM 766 N N . GLN A 1 95 ? -1.392 -5.090 -2.399 1.00 98.62 95 GLN A N 1
ATOM 767 C CA . GLN A 1 95 ? -1.172 -4.659 -1.018 1.00 98.62 95 GLN A CA 1
ATOM 768 C C . GLN A 1 95 ? -2.284 -3.726 -0.543 1.00 98.62 95 GLN A C 1
ATOM 770 O O . GLN A 1 95 ? -2.773 -3.910 0.567 1.00 98.62 95 GLN A O 1
ATOM 775 N N . ILE A 1 96 ? -2.694 -2.763 -1.371 1.00 98.81 96 ILE A N 1
ATOM 776 C CA . ILE A 1 96 ? -3.788 -1.837 -1.063 1.00 98.81 96 ILE A CA 1
ATOM 777 C C . ILE A 1 96 ? -5.085 -2.622 -0.840 1.00 98.81 96 ILE A C 1
ATOM 779 O O . ILE A 1 96 ? -5.670 -2.495 0.233 1.00 98.81 96 ILE A O 1
ATOM 783 N N . ASP A 1 97 ? -5.460 -3.506 -1.768 1.00 98.69 97 ASP A N 1
ATOM 784 C CA . ASP A 1 97 ? -6.663 -4.343 -1.653 1.00 98.69 97 ASP A CA 1
ATOM 785 C C . ASP A 1 97 ? -6.645 -5.197 -0.376 1.00 98.69 97 ASP A C 1
ATOM 787 O O . ASP A 1 97 ? -7.628 -5.285 0.364 1.00 98.69 97 ASP A O 1
ATOM 791 N N . GLY A 1 98 ? -5.499 -5.821 -0.081 1.00 98.62 98 GLY A N 1
ATOM 792 C CA . GLY A 1 98 ? -5.324 -6.629 1.123 1.00 98.62 98 GLY A CA 1
ATOM 793 C C . GLY A 1 98 ? -5.468 -5.811 2.408 1.00 98.62 98 GLY A C 1
ATOM 794 O O . GLY A 1 98 ? -6.125 -6.251 3.352 1.00 98.62 98 GLY A O 1
ATOM 795 N N . LEU A 1 99 ? -4.888 -4.610 2.448 1.00 98.62 99 LEU A N 1
ATOM 796 C CA . LEU A 1 99 ? -4.974 -3.710 3.597 1.00 98.62 99 LEU A CA 1
ATOM 797 C C . LEU A 1 99 ? -6.396 -3.164 3.793 1.00 98.62 99 LEU A C 1
ATOM 799 O O . LEU A 1 99 ? -6.863 -3.097 4.927 1.00 98.62 99 LEU A O 1
ATOM 803 N N . GLU A 1 100 ? -7.111 -2.832 2.719 1.00 98.44 100 GLU A N 1
ATOM 804 C CA . GLU A 1 100 ? -8.523 -2.435 2.782 1.00 98.44 100 GLU A CA 1
ATOM 805 C C . GLU A 1 100 ? -9.408 -3.585 3.286 1.00 98.44 100 GLU A C 1
ATOM 807 O O . GLU A 1 100 ? -10.283 -3.387 4.134 1.00 98.44 100 GLU A O 1
ATOM 812 N N . GLY A 1 101 ? -9.124 -4.814 2.848 1.00 98.25 101 GLY A N 1
ATOM 813 C CA . GLY A 1 101 ? -9.764 -6.018 3.371 1.00 98.25 101 GLY A CA 1
ATOM 814 C C . GLY A 1 101 ? -9.514 -6.226 4.869 1.00 98.25 101 GLY A C 1
ATOM 815 O O . GLY A 1 101 ? -10.449 -6.558 5.606 1.00 98.25 101 GLY A O 1
ATOM 816 N N . LEU A 1 102 ? -8.278 -5.997 5.332 1.00 98.00 102 LEU A N 1
ATOM 817 C CA . LEU A 1 102 ? -7.913 -6.044 6.752 1.00 98.00 102 LEU A CA 1
ATOM 818 C C . LEU A 1 102 ? -8.626 -4.959 7.559 1.00 98.00 102 LEU A C 1
ATOM 820 O O . LEU A 1 102 ? -9.140 -5.259 8.635 1.00 98.00 102 LEU A O 1
ATOM 824 N N . LEU A 1 103 ? -8.712 -3.735 7.036 1.00 97.06 103 LEU A N 1
ATOM 825 C CA . LEU A 1 103 ? -9.453 -2.648 7.674 1.00 97.06 103 LEU A CA 1
ATOM 826 C C . LEU A 1 103 ? -10.921 -3.045 7.870 1.00 97.06 103 LEU A C 1
ATOM 828 O O . LEU A 1 103 ? -11.422 -3.025 8.988 1.00 97.06 103 LEU A O 1
ATOM 832 N N . GLY A 1 104 ? -11.580 -3.543 6.820 1.00 95.56 104 GLY A N 1
ATOM 833 C CA . GLY A 1 104 ? -12.948 -4.050 6.938 1.00 95.56 104 GLY A CA 1
ATOM 834 C C . GLY A 1 104 ? -13.085 -5.257 7.880 1.00 95.56 104 GLY A C 1
ATOM 835 O O . GLY A 1 104 ? -14.155 -5.482 8.445 1.00 95.56 104 GLY A O 1
ATOM 836 N N . ALA A 1 105 ? -12.032 -6.058 8.062 1.00 95.81 105 ALA A N 1
ATOM 837 C CA . ALA A 1 105 ? -12.035 -7.165 9.017 1.00 95.81 105 ALA A CA 1
ATOM 838 C C . ALA A 1 105 ? -11.952 -6.682 10.470 1.00 95.81 105 ALA A C 1
ATOM 840 O O . ALA A 1 105 ? -12.663 -7.235 11.308 1.00 95.81 105 ALA A O 1
ATOM 841 N N . VAL A 1 106 ? -11.153 -5.647 10.758 1.00 94.56 106 VAL A N 1
ATOM 842 C CA . VAL A 1 106 ? -11.129 -4.988 12.075 1.00 94.56 106 VAL A CA 1
ATOM 843 C C . VAL A 1 106 ? -12.545 -4.545 12.439 1.00 94.56 106 VAL A C 1
ATOM 845 O O . VAL A 1 106 ? -13.048 -4.897 13.501 1.00 94.56 106 VAL A O 1
ATOM 848 N N . ASP A 1 107 ? -13.242 -3.886 11.520 1.00 89.31 107 ASP A N 1
ATOM 849 C CA . ASP A 1 107 ? -14.605 -3.404 11.742 1.00 89.31 107 ASP A CA 1
ATOM 850 C C . ASP A 1 107 ? -15.559 -4.533 12.121 1.00 89.31 107 ASP A C 1
ATOM 852 O O . ASP A 1 107 ? -16.300 -4.414 13.091 1.00 89.31 107 ASP A O 1
ATOM 856 N N . ARG A 1 108 ? -15.501 -5.661 11.406 1.00 91.69 108 ARG A N 1
ATOM 857 C CA . ARG A 1 108 ? -16.348 -6.827 11.692 1.00 91.69 108 ARG A CA 1
ATOM 858 C C . ARG A 1 108 ? -16.031 -7.480 13.034 1.00 91.69 108 ARG A C 1
ATOM 860 O O . ARG A 1 108 ? -16.955 -7.889 13.728 1.00 91.69 108 ARG A O 1
ATOM 867 N N . VAL A 1 109 ? -14.751 -7.596 13.390 1.00 91.56 109 VAL A N 1
ATOM 868 C CA . VAL A 1 109 ? -14.324 -8.216 14.655 1.00 91.56 109 VAL A CA 1
ATOM 869 C C . VAL A 1 109 ? -14.786 -7.383 15.847 1.00 91.56 109 VAL A C 1
ATOM 871 O O . VAL A 1 109 ? -15.309 -7.935 16.809 1.00 91.56 109 VAL A O 1
ATOM 874 N N . PHE A 1 110 ? -14.627 -6.062 15.773 1.00 86.38 110 PHE A N 1
ATOM 875 C CA . PHE A 1 110 ? -14.932 -5.166 16.888 1.00 86.38 110 PHE A CA 1
ATOM 876 C C . PHE A 1 110 ? -16.388 -4.664 16.905 1.00 86.38 110 PHE A C 1
ATOM 878 O O . PHE A 1 110 ? -16.841 -4.183 17.937 1.00 86.38 110 PHE A O 1
ATOM 885 N N . ALA A 1 111 ? -17.156 -4.823 15.818 1.00 76.81 111 ALA A N 1
ATOM 886 C CA . ALA A 1 111 ? -18.601 -4.559 15.807 1.00 76.81 111 ALA A CA 1
ATOM 887 C C . ALA A 1 111 ? -19.424 -5.611 16.579 1.00 76.81 111 ALA A C 1
ATOM 889 O O . ALA A 1 111 ? -20.570 -5.351 16.927 1.00 76.81 111 ALA A O 1
ATOM 890 N N . GLY A 1 112 ? -18.858 -6.792 16.858 1.00 61.84 112 GLY A N 1
ATOM 891 C CA . GLY A 1 112 ? -19.534 -7.887 17.567 1.00 61.84 112 GLY A CA 1
ATOM 892 C C . GLY A 1 112 ? -19.554 -7.776 19.098 1.00 61.84 112 GLY A C 1
ATOM 893 O O . GLY A 1 112 ? -19.845 -8.772 19.754 1.00 61.84 112 GLY A O 1
ATOM 894 N N . GLY A 1 113 ? -19.206 -6.618 19.673 1.00 53.03 113 GLY A N 1
ATOM 895 C CA . GLY A 1 113 ? -19.130 -6.409 21.128 1.00 53.03 113 GLY A CA 1
ATOM 896 C C . GLY A 1 113 ? -20.483 -6.289 21.844 1.00 53.03 113 GLY A C 1
ATOM 897 O O . GLY A 1 113 ? -20.539 -6.476 23.057 1.00 53.03 113 GLY A O 1
ATOM 898 N N . ASP A 1 114 ? -21.568 -6.045 21.105 1.00 45.47 114 ASP A N 1
ATOM 899 C CA . ASP A 1 114 ? -22.936 -6.012 21.631 1.00 45.47 114 ASP A CA 1
ATOM 900 C C . ASP A 1 114 ? -23.586 -7.400 21.493 1.00 45.47 114 ASP A C 1
ATOM 902 O O . ASP A 1 114 ? -24.433 -7.638 20.633 1.00 45.47 114 ASP A O 1
ATOM 906 N N . ILE A 1 115 ? -23.158 -8.357 22.317 1.00 41.53 115 ILE A N 1
ATOM 907 C CA . ILE A 1 115 ? -23.956 -9.561 22.583 1.00 41.53 115 ILE A CA 1
ATOM 908 C C . ILE A 1 115 ? -24.503 -9.406 24.002 1.00 41.53 115 ILE A C 1
ATOM 910 O O . ILE A 1 115 ? -23.749 -9.501 24.974 1.00 41.53 115 ILE A O 1
ATOM 914 N N . ASP A 1 116 ? -25.801 -9.097 24.079 1.00 37.59 116 ASP A N 1
ATOM 915 C CA . ASP A 1 116 ? -26.588 -8.954 25.315 1.00 37.59 116 ASP A CA 1
ATOM 916 C C . ASP A 1 116 ? -26.450 -10.152 26.273 1.00 37.59 116 ASP A C 1
ATOM 918 O O . ASP A 1 116 ? -26.594 -11.312 25.818 1.00 37.59 116 ASP A O 1
#

Secondary structure (DSSP, 8-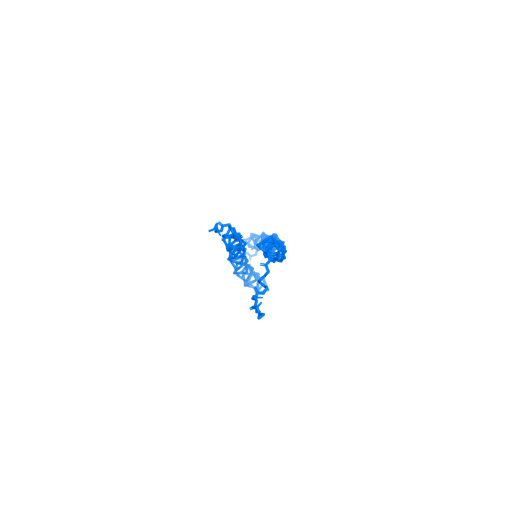state):
------PPPHHHHHHHHHHHHHHHHHHHHHHHHHHHHHHHHHHHHHHHHHHHHHHHHHHHHHHSSS--HHHHHHHHHHHHHHHHHHHHHHHHHHHHHHHHHHHHHHHHHHHTT---

pLDDT: mean 85.63, std 15.5, range [37.59, 98.81]

Radius of gyration: 26.89 Å; chains: 1; bounding box: 51×25×95 Å